Protein AF-A0A671NJT7-F1 (afdb_monomer_lite)

InterPro domains:
  IPR000152 EGF-type aspartate/asparagine hydroxylation site [PS00010] (102-113)
  IPR000742 EGF-like domain [PF00008] (91-117)
  IPR001881 EGF-like calcium-binding domain [SM00179] (91-127)

pLDDT: mean 81.31, std 13.96, range [39.56, 98.31]

Sequence (127 aa):
MISENGHLTFSASYNKDIRFTTSGTGNVKVGAEDLIQQINQIKMNKDDINTIKNSGPSPDITDQLNQLNTRVTTLETKVQTTEQTVQRKTCSSNPCQNAGTCLNLLDTFHCLCPDNWQVKIIQLFGE

Structure (mmCIF, N/CA/C/O backbone):
data_AF-A0A671NJT7-F1
#
_entry.id   AF-A0A671NJT7-F1
#
loop_
_atom_site.group_PDB
_atom_site.id
_atom_site.type_symbol
_atom_site.label_atom_id
_atom_site.label_alt_id
_atom_site.label_comp_id
_atom_site.label_asym_id
_atom_site.label_entity_id
_atom_site.label_seq_id
_atom_site.pdbx_PDB_ins_code
_atom_site.Cartn_x
_atom_site.Cartn_y
_atom_site.Cartn_z
_atom_site.occupancy
_atom_site.B_iso_or_equiv
_atom_site.auth_seq_id
_atom_site.auth_comp_id
_atom_site.auth_asym_id
_atom_site.auth_atom_id
_atom_site.pdbx_PDB_model_num
ATOM 1 N N . MET A 1 1 ? -36.629 7.409 45.233 1.00 79.19 1 MET A N 1
ATOM 2 C CA . MET A 1 1 ? -37.186 6.590 44.139 1.00 79.19 1 MET A CA 1
ATOM 3 C C . MET A 1 1 ? -38.559 7.140 43.830 1.00 79.19 1 MET A C 1
ATOM 5 O O . MET A 1 1 ? -39.344 7.284 44.759 1.00 79.19 1 MET A O 1
ATOM 9 N N . ILE A 1 2 ? -38.810 7.510 42.581 1.00 90.44 2 ILE A N 1
ATOM 10 C CA . ILE A 1 2 ? -40.095 8.054 42.129 1.00 90.44 2 ILE A CA 1
ATOM 11 C C . ILE A 1 2 ? -40.640 7.081 41.085 1.00 90.44 2 ILE A C 1
ATOM 13 O O . ILE A 1 2 ? -39.877 6.637 40.228 1.00 90.44 2 ILE A O 1
ATOM 17 N N . SER A 1 3 ? -41.918 6.714 41.187 1.00 93.38 3 SER A N 1
ATOM 18 C CA . SER A 1 3 ? -42.604 5.927 40.161 1.00 93.38 3 SER A CA 1
ATOM 19 C C . SER A 1 3 ? -43.655 6.798 39.493 1.00 93.38 3 SER A C 1
ATOM 21 O O . SER A 1 3 ? -44.583 7.255 40.155 1.00 93.38 3 SER A O 1
ATOM 23 N N . GLU A 1 4 ? -43.485 7.051 38.201 1.00 95.56 4 GLU A N 1
ATOM 24 C CA . GLU A 1 4 ? -44.372 7.907 37.415 1.00 95.56 4 GLU A CA 1
ATOM 25 C C . GLU A 1 4 ? -44.510 7.318 36.008 1.00 95.56 4 GLU A C 1
ATOM 27 O O . GLU A 1 4 ? -43.512 6.964 35.381 1.00 95.56 4 GLU A O 1
ATOM 32 N N . ASN A 1 5 ? -45.748 7.151 35.527 1.00 92.69 5 ASN A N 1
ATOM 33 C CA . ASN A 1 5 ? -46.064 6.587 34.203 1.00 92.69 5 ASN A CA 1
ATOM 34 C C . ASN A 1 5 ? -45.372 5.242 33.891 1.00 92.69 5 ASN A C 1
ATOM 36 O O . ASN A 1 5 ? -45.000 4.971 32.752 1.00 92.69 5 ASN A O 1
ATOM 40 N N . GLY A 1 6 ? -45.171 4.394 34.906 1.00 87.75 6 GLY A N 1
ATOM 41 C CA . GLY A 1 6 ? -44.499 3.098 34.753 1.00 87.75 6 GLY A CA 1
ATOM 42 C C . GLY A 1 6 ? -42.968 3.168 34.677 1.00 87.75 6 GLY A C 1
ATOM 43 O O . GLY A 1 6 ? -42.323 2.125 34.600 1.00 87.75 6 GLY A O 1
ATOM 44 N N . HIS A 1 7 ? -42.368 4.359 34.750 1.00 87.38 7 HIS A N 1
ATOM 45 C CA . HIS A 1 7 ? -40.928 4.522 34.928 1.00 87.38 7 HIS A CA 1
ATOM 46 C C . HIS A 1 7 ? -40.560 4.528 36.417 1.00 87.38 7 HIS A C 1
ATOM 48 O O . HIS A 1 7 ? -41.341 4.971 37.263 1.00 87.38 7 HIS A O 1
ATOM 54 N N . LEU A 1 8 ? -39.362 4.036 36.738 1.00 91.62 8 LEU A N 1
ATOM 55 C CA . LEU A 1 8 ? -38.812 4.020 38.089 1.00 91.62 8 LEU A CA 1
ATOM 56 C C . LEU A 1 8 ? -37.513 4.833 38.112 1.00 91.62 8 LEU A C 1
ATOM 58 O O . LEU A 1 8 ? -36.482 4.382 37.616 1.00 91.62 8 LEU A O 1
ATOM 62 N N . THR A 1 9 ? -37.559 6.023 38.705 1.00 91.81 9 THR A N 1
ATOM 63 C CA . THR A 1 9 ? -36.422 6.951 38.743 1.00 91.81 9 THR A CA 1
ATOM 64 C C . THR A 1 9 ? -35.699 6.871 40.082 1.00 91.81 9 THR A C 1
ATOM 66 O O . THR A 1 9 ? -36.298 7.073 41.147 1.00 91.81 9 THR A O 1
ATOM 69 N N . PHE A 1 10 ? -34.384 6.654 40.043 1.00 93.06 10 PHE A N 1
ATOM 70 C CA . 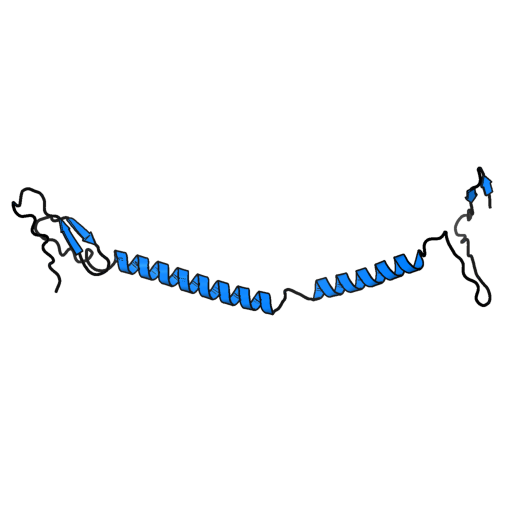PHE A 1 10 ? -33.502 6.793 41.200 1.00 93.06 10 PHE A CA 1
ATOM 71 C C . PHE A 1 10 ? -32.705 8.093 41.070 1.00 93.06 10 PHE A C 1
ATOM 73 O O . PHE A 1 10 ? -31.838 8.211 40.212 1.00 93.06 10 PHE A O 1
ATOM 80 N N . SER A 1 11 ? -33.004 9.071 41.920 1.00 92.19 11 SER A N 1
ATOM 81 C CA . SER A 1 11 ? -32.270 10.332 42.008 1.00 92.19 11 SER A CA 1
ATOM 82 C C . SER A 1 11 ? -31.389 10.343 43.254 1.00 92.19 11 SER A C 1
ATOM 84 O O . SER A 1 11 ? -31.843 10.016 44.354 1.00 92.19 11 SER A O 1
ATOM 86 N N . ALA A 1 12 ? -30.122 10.708 43.073 1.00 92.31 12 ALA A N 1
ATOM 87 C CA . ALA A 1 12 ? -29.207 10.996 44.166 1.00 92.31 12 ALA A CA 1
ATOM 88 C C . ALA A 1 12 ? -29.153 12.511 44.396 1.00 92.31 12 ALA A C 1
ATOM 90 O O . ALA A 1 12 ? -29.214 13.292 43.447 1.00 92.31 12 ALA A O 1
ATOM 91 N N . SER A 1 13 ? -29.040 12.933 45.654 1.00 92.56 13 SER A N 1
ATOM 92 C CA . SER A 1 13 ? -28.777 14.335 45.994 1.00 92.56 13 SER A CA 1
ATOM 93 C C . SER A 1 13 ? -27.336 14.732 45.638 1.00 92.56 13 SER A C 1
ATOM 95 O O . SER A 1 13 ? -26.520 13.892 45.259 1.00 92.56 13 SER A O 1
ATOM 97 N N . TYR A 1 14 ? -26.996 16.013 45.800 1.00 93.81 14 TYR A N 1
ATOM 98 C CA . TYR A 1 14 ? -25.649 16.528 45.536 1.00 93.81 14 TYR A CA 1
ATOM 99 C C . TYR A 1 14 ? -24.547 15.699 46.228 1.00 93.81 14 TYR A C 1
ATOM 101 O O . TYR A 1 14 ? -24.623 15.442 47.433 1.00 93.81 14 TYR A O 1
ATOM 109 N N . ASN A 1 15 ? -23.526 15.297 45.460 1.00 91.56 15 ASN A N 1
ATOM 110 C CA . ASN A 1 15 ? -22.395 14.464 45.894 1.00 91.56 15 ASN A CA 1
ATOM 111 C C . ASN A 1 15 ? -22.787 13.126 46.553 1.00 91.56 15 ASN A C 1
ATOM 113 O O . ASN A 1 15 ? -22.131 12.681 47.500 1.00 91.56 15 ASN A O 1
ATOM 117 N N . LYS A 1 16 ? -23.870 12.487 46.100 1.00 95.75 16 LYS A N 1
ATOM 118 C CA . LYS A 1 16 ? -24.264 11.142 46.537 1.00 95.75 16 LYS A CA 1
ATOM 119 C C . LYS A 1 16 ? -24.305 10.182 45.353 1.00 95.75 16 LYS A C 1
ATOM 121 O O . LYS A 1 16 ? -24.706 10.567 44.261 1.00 95.75 16 LYS A O 1
ATOM 126 N N . ASP A 1 17 ? -23.955 8.925 45.613 1.00 91.81 17 ASP A N 1
ATOM 127 C CA . ASP A 1 17 ? -24.030 7.834 44.642 1.00 91.81 17 ASP A CA 1
ATOM 128 C C . ASP A 1 17 ? -25.212 6.911 44.947 1.00 91.81 17 ASP A C 1
ATOM 130 O O . ASP A 1 17 ? -25.534 6.647 46.108 1.00 91.81 17 ASP A O 1
ATOM 134 N N . ILE A 1 18 ? -25.816 6.355 43.898 1.00 92.56 18 ILE A N 1
ATOM 135 C CA . ILE A 1 18 ? -26.714 5.202 44.006 1.00 92.56 18 ILE A CA 1
ATOM 136 C C . ILE A 1 18 ? -25.898 3.969 43.637 1.00 92.56 18 ILE A C 1
ATOM 138 O O . ILE A 1 18 ? -25.465 3.820 42.496 1.00 92.56 18 ILE A O 1
ATOM 142 N N . ARG A 1 19 ? -25.666 3.085 44.608 1.00 88.81 19 ARG A N 1
ATOM 143 C CA . ARG A 1 19 ? -24.837 1.891 44.429 1.00 88.81 19 ARG A CA 1
ATOM 144 C C . ARG A 1 19 ? -25.683 0.637 44.590 1.00 88.81 19 ARG A C 1
ATOM 146 O O . ARG A 1 19 ? -26.267 0.418 45.645 1.00 88.81 19 ARG A O 1
ATOM 153 N N . PHE A 1 20 ? -25.701 -0.197 43.558 1.00 88.19 20 PHE A N 1
ATOM 154 C CA . PHE A 1 20 ? -26.293 -1.530 43.615 1.00 88.19 20 PHE A CA 1
ATOM 155 C C . PHE A 1 20 ? -25.179 -2.542 43.879 1.00 88.19 20 PHE A C 1
ATOM 157 O O . PHE A 1 20 ? -24.225 -2.634 43.107 1.00 88.19 20 PHE A O 1
ATOM 164 N N . THR A 1 21 ? -25.273 -3.275 44.984 1.00 86.12 21 THR A N 1
ATOM 165 C CA . THR A 1 21 ? -24.331 -4.338 45.347 1.00 86.12 21 THR A CA 1
ATOM 166 C C . THR A 1 21 ? -25.075 -5.661 45.462 1.00 86.12 21 THR A C 1
ATOM 168 O O . THR A 1 21 ? -26.220 -5.708 45.909 1.00 86.12 21 THR A O 1
ATOM 171 N N . THR A 1 22 ? -24.428 -6.744 45.047 1.00 84.44 22 THR A N 1
ATOM 172 C CA . THR A 1 22 ? -24.945 -8.109 45.176 1.00 84.44 22 THR A CA 1
ATOM 173 C C . THR A 1 22 ? -24.138 -8.867 46.226 1.00 84.44 22 THR A C 1
ATOM 175 O O . THR A 1 22 ? -22.990 -8.523 46.511 1.00 84.44 22 THR A O 1
ATOM 178 N N . SER A 1 23 ? -24.742 -9.886 46.836 1.00 89.25 23 SER A N 1
ATOM 179 C CA . SER A 1 23 ? -24.064 -10.823 47.736 1.00 89.25 23 SER A CA 1
ATOM 180 C C . SER A 1 23 ? -23.987 -12.215 47.096 1.00 89.25 23 SER A C 1
ATOM 182 O O . SER A 1 23 ? -24.838 -12.589 46.284 1.00 89.25 23 SER A O 1
ATOM 184 N N . GLY A 1 24 ? -22.947 -12.985 47.436 1.00 88.06 24 GLY A N 1
ATOM 185 C CA . GLY A 1 24 ? -22.737 -14.330 46.888 1.00 88.06 24 GLY A CA 1
ATOM 186 C C . GLY A 1 24 ? -22.497 -14.324 45.373 1.00 88.06 24 GLY A C 1
ATOM 187 O O . GLY A 1 24 ? -21.567 -13.680 44.900 1.00 88.06 24 GLY A O 1
ATOM 188 N N . THR A 1 25 ? -23.329 -15.051 44.620 1.00 85.38 25 THR A N 1
ATOM 189 C CA . THR A 1 25 ? -23.257 -15.203 43.150 1.00 85.38 25 THR A CA 1
ATOM 190 C C . THR A 1 25 ? -24.235 -14.299 42.381 1.00 85.38 25 THR A C 1
ATOM 192 O O . THR A 1 25 ? -24.467 -14.504 41.188 1.00 85.38 25 THR A O 1
ATOM 195 N N . GLY A 1 26 ? -24.855 -13.318 43.046 1.00 81.44 26 GLY A N 1
ATOM 196 C CA . GLY A 1 26 ? -25.845 -12.435 42.423 1.00 81.44 26 GLY A CA 1
ATOM 197 C C . GLY A 1 26 ? -25.245 -11.462 41.399 1.00 81.44 26 GLY A C 1
ATOM 198 O O . GLY A 1 26 ? -24.139 -10.962 41.589 1.00 81.44 26 GLY A O 1
ATOM 199 N N . ASN A 1 27 ? -26.015 -11.125 40.356 1.00 75.62 27 ASN A N 1
ATOM 200 C CA . ASN A 1 27 ? -25.631 -10.182 39.295 1.00 75.62 27 ASN A CA 1
ATOM 201 C C . ASN A 1 27 ? -26.697 -9.087 39.110 1.00 75.62 27 ASN A C 1
ATOM 203 O O . ASN A 1 27 ? -27.892 -9.382 39.147 1.00 75.62 27 ASN A O 1
ATOM 207 N N . VAL A 1 28 ? -26.277 -7.841 38.859 1.00 76.94 28 VAL A N 1
ATOM 208 C CA . VAL A 1 28 ? -27.168 -6.734 38.456 1.00 76.94 28 VAL A CA 1
ATOM 209 C C . VAL A 1 28 ? -27.243 -6.710 36.930 1.00 76.94 28 VAL A C 1
ATOM 211 O O . VAL A 1 28 ? -26.223 -6.537 36.271 1.00 76.94 28 VAL A O 1
ATOM 214 N N . LYS A 1 29 ? -28.439 -6.898 36.366 1.00 74.50 29 LYS A N 1
ATOM 215 C CA . LYS A 1 29 ? -28.682 -6.872 34.915 1.00 74.50 29 LYS A CA 1
ATOM 216 C C . LYS A 1 29 ? -29.458 -5.611 34.546 1.00 74.50 29 LYS A C 1
ATOM 218 O O . LYS A 1 29 ? -30.429 -5.278 35.221 1.00 74.50 29 LYS A O 1
ATOM 223 N N . VAL A 1 30 ? -29.046 -4.929 33.482 1.00 75.62 30 VAL A N 1
ATOM 224 C CA . VAL A 1 30 ? -29.746 -3.759 32.937 1.00 75.62 30 VAL A CA 1
ATOM 225 C C . VAL A 1 30 ? -30.310 -4.154 31.577 1.00 75.62 30 VAL A C 1
ATOM 227 O O . VAL A 1 30 ? -29.558 -4.318 30.627 1.00 75.62 30 VAL A O 1
ATOM 230 N N . GLY A 1 31 ? -31.630 -4.337 31.493 1.00 69.38 31 GLY A N 1
ATOM 231 C CA . GLY A 1 31 ? -32.290 -4.800 30.269 1.00 69.38 31 GLY A CA 1
ATOM 232 C C . GLY A 1 31 ? -31.999 -6.267 29.920 1.00 69.38 31 GLY A C 1
ATOM 233 O O . GLY A 1 31 ? -31.601 -7.061 30.774 1.00 69.38 31 GLY A O 1
ATOM 234 N N . ALA A 1 32 ? -32.257 -6.626 28.659 1.00 67.62 32 ALA A N 1
ATOM 235 C CA . ALA A 1 32 ? -31.988 -7.953 28.093 1.00 67.62 32 ALA A CA 1
ATOM 236 C C . ALA A 1 32 ? -30.715 -7.992 27.225 1.00 67.62 32 ALA A C 1
ATOM 238 O O . ALA A 1 32 ? -30.256 -9.076 26.873 1.00 67.62 32 ALA A O 1
ATOM 239 N N . GLU A 1 33 ? -30.149 -6.828 26.892 1.00 65.06 33 GLU A N 1
ATOM 240 C CA . GLU A 1 33 ? -28.867 -6.712 26.200 1.00 65.06 33 GLU A CA 1
ATOM 241 C C . GLU A 1 33 ? -27.719 -6.739 27.205 1.00 65.06 33 GLU A C 1
ATOM 243 O O . GLU A 1 33 ? -27.720 -6.035 28.217 1.00 65.06 33 GLU A O 1
ATOM 248 N N . ASP A 1 34 ? -26.714 -7.556 26.913 1.00 70.69 34 ASP A N 1
ATOM 249 C CA . ASP A 1 34 ? -25.517 -7.648 27.729 1.00 70.69 34 ASP A CA 1
ATOM 250 C C . ASP A 1 34 ? -24.583 -6.466 27.415 1.00 70.69 34 ASP A C 1
ATOM 252 O O . ASP A 1 34 ? -23.664 -6.548 26.599 1.00 70.69 34 ASP A O 1
ATOM 256 N N . LEU A 1 35 ? -24.830 -5.321 28.056 1.00 76.06 35 LEU A N 1
ATOM 257 C CA . LEU A 1 35 ? -23.974 -4.133 27.944 1.00 76.06 35 LEU A CA 1
ATOM 258 C C . LEU A 1 35 ? -22.505 -4.440 28.302 1.00 76.06 35 LEU A C 1
ATOM 260 O O . LEU A 1 35 ? -21.598 -3.775 27.803 1.00 76.06 35 LEU A O 1
ATOM 264 N N . ILE A 1 36 ? -22.246 -5.470 29.118 1.00 76.19 36 ILE A N 1
ATOM 265 C CA . ILE A 1 36 ? -20.887 -5.929 29.437 1.00 76.19 36 ILE A CA 1
ATOM 266 C C . ILE A 1 36 ? -20.256 -6.574 28.199 1.00 76.19 36 ILE A C 1
ATOM 268 O O . ILE A 1 36 ? -19.093 -6.305 27.896 1.00 76.19 36 ILE A O 1
ATOM 272 N N . GLN A 1 37 ? -21.019 -7.357 27.436 1.00 80.88 37 GLN A N 1
ATOM 273 C CA . GLN A 1 37 ? -20.572 -7.915 26.159 1.00 80.88 37 GLN A CA 1
ATOM 274 C C . GLN A 1 37 ? -20.216 -6.810 25.155 1.00 80.88 37 GLN A C 1
ATOM 276 O O . GLN A 1 37 ? -19.171 -6.888 24.509 1.00 80.88 37 GLN A O 1
ATOM 281 N N . GLN A 1 38 ? -21.022 -5.748 25.065 1.00 83.56 38 GLN A N 1
ATOM 282 C CA . GLN A 1 38 ? -20.717 -4.607 24.196 1.00 83.56 38 GLN A CA 1
ATOM 283 C C . GLN A 1 38 ? -19.457 -3.853 24.643 1.00 83.56 38 GLN A C 1
ATOM 285 O O . GLN A 1 38 ? -18.607 -3.540 23.812 1.00 83.56 38 GLN A O 1
ATOM 290 N N . ILE A 1 39 ? -19.278 -3.611 25.945 1.00 87.75 39 ILE A N 1
ATOM 291 C CA . ILE A 1 39 ? -18.065 -2.973 26.488 1.00 87.75 39 ILE A CA 1
ATOM 292 C C . ILE A 1 39 ? -16.821 -3.832 26.219 1.00 87.75 39 ILE A C 1
ATOM 294 O O . ILE A 1 39 ? -15.775 -3.304 25.834 1.00 87.75 39 ILE A O 1
ATOM 298 N N . ASN A 1 40 ? -16.932 -5.153 26.369 1.00 87.12 40 ASN A N 1
ATOM 299 C CA . ASN A 1 40 ? -15.853 -6.083 26.047 1.00 87.12 40 ASN A CA 1
ATOM 300 C C . ASN A 1 40 ? -15.516 -6.054 24.552 1.00 87.12 40 ASN A C 1
ATOM 302 O O . ASN A 1 40 ? -14.340 -6.013 24.197 1.00 87.12 40 ASN A O 1
ATOM 306 N N . GLN A 1 41 ? -16.525 -5.993 23.680 1.00 92.38 41 GLN A N 1
ATOM 307 C CA . GLN A 1 41 ? -16.314 -5.846 22.242 1.00 92.38 41 GLN A CA 1
ATOM 308 C C . GLN A 1 41 ? -15.628 -4.521 21.900 1.00 92.38 41 GLN A C 1
ATOM 310 O O . GLN A 1 41 ? -14.690 -4.503 21.111 1.00 92.38 41 GLN A O 1
ATOM 315 N N . ILE A 1 42 ? -16.034 -3.415 22.530 1.00 95.19 42 ILE A N 1
ATOM 316 C CA . ILE A 1 42 ? -15.391 -2.105 22.352 1.00 95.19 42 ILE A CA 1
ATOM 317 C C . ILE A 1 42 ? -13.921 -2.162 22.784 1.00 95.19 42 ILE A C 1
ATOM 319 O O . ILE A 1 42 ? -13.063 -1.572 22.127 1.00 95.19 42 ILE A O 1
ATOM 323 N N . LYS A 1 43 ? -13.613 -2.888 23.864 1.00 96.25 43 LYS A N 1
ATOM 324 C CA . LYS A 1 43 ? -12.238 -3.080 24.331 1.00 96.25 43 LYS A CA 1
ATOM 325 C C . LYS A 1 43 ? -11.401 -3.870 23.321 1.00 96.25 43 LYS A C 1
ATOM 327 O O . LYS A 1 43 ? -10.320 -3.411 22.977 1.00 96.25 43 LYS A O 1
ATOM 332 N N . MET A 1 44 ? -11.927 -4.980 22.799 1.00 95.00 44 MET A N 1
ATOM 333 C CA . MET A 1 44 ? -11.250 -5.766 21.757 1.00 95.00 44 MET A CA 1
ATOM 334 C C . MET A 1 44 ? -11.023 -4.935 20.492 1.00 95.00 44 MET A C 1
ATOM 336 O O . MET A 1 44 ? -9.896 -4.822 20.025 1.00 95.00 44 MET A O 1
ATOM 340 N N . ASN A 1 45 ? -12.055 -4.233 20.019 1.00 95.94 45 ASN A N 1
ATOM 341 C CA . ASN A 1 45 ? -11.943 -3.365 18.849 1.00 95.94 45 ASN A CA 1
ATOM 342 C C . ASN A 1 45 ? -10.888 -2.264 19.051 1.00 95.94 45 ASN A C 1
ATOM 344 O O . ASN A 1 45 ? -10.183 -1.900 18.113 1.00 95.94 45 ASN A O 1
ATOM 348 N N . LYS A 1 46 ? -10.760 -1.715 20.267 1.00 96.88 46 LYS A N 1
ATOM 349 C CA . LYS A 1 46 ? -9.725 -0.725 20.592 1.00 96.88 46 LYS A CA 1
ATOM 350 C C . LYS A 1 46 ? -8.317 -1.314 20.468 1.00 96.88 46 LYS A C 1
ATOM 352 O O . LYS A 1 46 ? -7.430 -0.632 19.953 1.00 96.88 46 LYS A O 1
ATOM 357 N N . ASP A 1 47 ? -8.114 -2.546 20.919 1.00 96.38 47 ASP A N 1
ATOM 358 C CA . ASP A 1 47 ? -6.825 -3.237 20.838 1.00 96.38 47 ASP A CA 1
ATOM 359 C C . ASP A 1 47 ? -6.481 -3.619 19.386 1.00 96.38 47 ASP A C 1
ATOM 361 O O . ASP A 1 47 ? -5.346 -3.411 18.941 1.00 96.38 47 ASP A O 1
ATOM 365 N N . ASP A 1 48 ? -7.475 -4.048 18.606 1.00 95.94 48 ASP A N 1
ATOM 366 C CA . ASP A 1 48 ? -7.331 -4.308 17.170 1.00 95.94 48 ASP A CA 1
ATOM 367 C C . ASP A 1 48 ? -6.945 -3.034 16.404 1.00 95.94 48 ASP A C 1
ATOM 369 O O . ASP A 1 48 ? -5.996 -3.040 15.619 1.00 95.94 48 ASP A O 1
ATOM 373 N N . ILE A 1 49 ? -7.611 -1.904 16.680 1.00 95.56 49 ILE A N 1
ATOM 374 C CA . ILE A 1 49 ? -7.284 -0.600 16.075 1.00 95.56 49 ILE A CA 1
ATOM 375 C C . ILE A 1 49 ? -5.839 -0.198 16.387 1.00 95.56 49 ILE A C 1
ATOM 377 O O . ILE A 1 49 ? -5.122 0.273 15.499 1.00 95.56 49 ILE A O 1
ATOM 381 N N . ASN A 1 50 ? -5.392 -0.386 17.632 1.00 94.50 50 ASN A N 1
ATOM 382 C CA . ASN A 1 50 ? -4.012 -0.092 18.017 1.00 94.50 50 ASN A CA 1
ATOM 383 C C . ASN A 1 50 ? -3.022 -0.967 17.242 1.00 94.50 50 ASN A C 1
ATOM 385 O O . ASN A 1 50 ? -1.999 -0.473 16.769 1.00 94.50 50 ASN A O 1
ATOM 389 N N . THR A 1 51 ? -3.342 -2.249 17.076 1.00 91.31 51 THR A N 1
ATOM 390 C CA . THR A 1 51 ? -2.511 -3.200 16.334 1.00 91.31 51 THR A CA 1
ATOM 391 C C . THR A 1 51 ? -2.410 -2.800 14.865 1.00 91.31 51 THR A C 1
ATOM 393 O O . THR A 1 51 ? -1.303 -2.649 14.350 1.00 91.31 51 THR A O 1
ATOM 396 N N . ILE A 1 52 ? -3.538 -2.512 14.212 1.00 89.69 52 ILE A N 1
ATOM 397 C CA . ILE A 1 52 ? -3.587 -2.074 12.808 1.00 89.69 52 ILE A CA 1
ATOM 398 C C . ILE A 1 52 ? -2.762 -0.799 12.605 1.00 89.69 52 ILE A C 1
ATOM 400 O O . ILE A 1 52 ? -1.960 -0.718 11.677 1.00 89.69 52 ILE A O 1
ATOM 404 N N . LYS A 1 53 ? -2.888 0.180 13.508 1.00 90.06 53 LYS A N 1
ATOM 405 C CA . LYS A 1 53 ? -2.137 1.441 13.430 1.00 90.06 53 LYS A CA 1
ATOM 406 C C . LYS A 1 53 ? -0.619 1.239 13.520 1.00 90.06 53 LYS A C 1
ATOM 408 O O . LYS A 1 53 ? 0.130 1.989 12.900 1.00 90.06 53 LYS A O 1
ATOM 413 N N . ASN A 1 54 ? -0.180 0.230 14.268 1.00 87.06 54 ASN A N 1
ATOM 414 C CA . ASN A 1 54 ? 1.234 -0.095 14.460 1.00 87.06 54 ASN A CA 1
ATOM 415 C C . ASN A 1 54 ? 1.784 -1.083 13.422 1.00 87.06 54 ASN A C 1
ATOM 417 O O . ASN A 1 54 ? 2.996 -1.257 13.345 1.00 87.06 54 ASN A O 1
ATOM 421 N N . SER A 1 55 ? 0.921 -1.721 12.625 1.00 85.12 55 SER A N 1
ATOM 422 C CA . SER A 1 55 ? 1.324 -2.762 11.669 1.00 85.12 55 SER A CA 1
ATOM 423 C C . SER A 1 55 ? 2.154 -2.219 10.500 1.00 85.12 55 SER A C 1
ATOM 425 O O . SER A 1 55 ? 2.827 -2.991 9.826 1.00 85.12 55 SER A O 1
ATOM 427 N N . GLY A 1 56 ? 2.125 -0.900 10.263 1.00 78.44 56 GLY A N 1
ATOM 428 C CA . GLY A 1 56 ? 2.755 -0.277 9.098 1.00 78.44 56 GLY A CA 1
ATOM 429 C C . GLY A 1 56 ? 2.206 -0.810 7.762 1.00 78.44 56 GLY A C 1
ATOM 430 O O . GLY A 1 56 ? 1.292 -1.638 7.735 1.00 78.44 56 GLY A O 1
ATOM 431 N N . PRO A 1 57 ? 2.722 -0.325 6.621 1.00 80.31 57 PRO A N 1
ATOM 432 C CA . PRO A 1 57 ? 2.466 -0.950 5.329 1.00 80.31 57 PRO A CA 1
ATOM 433 C C . PRO A 1 57 ? 3.024 -2.376 5.318 1.00 80.31 57 PRO A C 1
ATOM 435 O O . PRO A 1 57 ? 4.090 -2.624 5.881 1.00 80.31 57 PRO A O 1
ATOM 438 N N . SER A 1 58 ? 2.342 -3.301 4.634 1.00 81.25 58 SER A N 1
ATOM 439 C CA . SER A 1 58 ? 2.884 -4.647 4.422 1.00 81.25 58 SER A CA 1
ATOM 440 C C . SER A 1 58 ? 4.282 -4.541 3.787 1.00 81.25 58 SER A C 1
ATOM 442 O O . SER A 1 58 ? 4.420 -3.867 2.755 1.00 81.25 58 SER A O 1
ATOM 444 N N . PRO A 1 59 ? 5.317 -5.175 4.369 1.00 80.31 59 PRO A N 1
ATOM 445 C CA . PRO A 1 59 ? 6.672 -5.118 3.826 1.00 80.31 59 PRO A CA 1
ATOM 446 C C . PRO A 1 59 ? 6.731 -5.660 2.390 1.00 80.31 59 PRO A C 1
ATOM 448 O O . PRO A 1 59 ? 7.409 -5.077 1.551 1.00 80.31 59 PRO A O 1
ATOM 451 N N . ASP A 1 60 ? 5.916 -6.670 2.068 1.00 86.81 60 ASP A N 1
ATOM 452 C CA . ASP A 1 60 ? 5.810 -7.243 0.718 1.00 86.81 60 ASP A CA 1
ATOM 453 C C . ASP A 1 60 ? 5.323 -6.220 -0.325 1.00 86.81 60 ASP A C 1
ATOM 455 O O . ASP A 1 60 ? 5.912 -6.070 -1.394 1.00 86.81 60 ASP A O 1
ATOM 459 N N . ILE A 1 61 ? 4.294 -5.435 0.015 1.00 89.88 61 ILE A N 1
ATOM 460 C CA . ILE A 1 61 ? 3.757 -4.397 -0.881 1.00 89.88 61 ILE A CA 1
ATOM 461 C C . ILE A 1 61 ? 4.789 -3.280 -1.083 1.00 89.88 61 ILE A C 1
ATOM 463 O O . ILE A 1 61 ? 4.920 -2.735 -2.179 1.00 89.88 61 ILE A O 1
ATOM 467 N N . THR A 1 62 ? 5.538 -2.945 -0.031 1.00 90.19 62 THR A N 1
ATOM 468 C CA . THR A 1 62 ? 6.584 -1.916 -0.092 1.00 90.19 62 THR A CA 1
ATOM 469 C C . THR A 1 62 ? 7.710 -2.334 -1.039 1.00 90.19 62 THR A C 1
ATOM 471 O O . THR A 1 62 ? 8.125 -1.546 -1.891 1.00 90.19 62 THR A O 1
ATOM 474 N N . ASP A 1 63 ? 8.155 -3.587 -0.954 1.00 92.88 63 ASP A N 1
ATOM 475 C CA . ASP A 1 63 ? 9.194 -4.123 -1.834 1.00 92.88 63 ASP A CA 1
ATOM 476 C C . ASP A 1 63 ? 8.725 -4.206 -3.289 1.00 92.88 63 ASP A C 1
ATOM 478 O O . ASP A 1 63 ? 9.450 -3.793 -4.200 1.00 92.88 63 ASP A O 1
ATOM 482 N N . GLN A 1 64 ? 7.484 -4.646 -3.520 1.00 96.44 64 GLN A N 1
ATOM 483 C CA . GLN A 1 64 ? 6.876 -4.649 -4.853 1.00 96.44 64 GLN A CA 1
ATOM 484 C C . GLN A 1 64 ? 6.818 -3.242 -5.457 1.00 96.44 64 GLN A C 1
ATOM 486 O O . GLN A 1 64 ? 7.144 -3.059 -6.633 1.00 96.44 64 GLN A O 1
ATOM 491 N N . LEU A 1 65 ? 6.453 -2.235 -4.661 1.00 95.88 65 LEU A N 1
ATOM 492 C CA . LEU A 1 65 ? 6.396 -0.848 -5.113 1.00 95.88 65 LEU A CA 1
ATOM 493 C C . LEU A 1 65 ? 7.789 -0.316 -5.476 1.00 95.88 65 LEU A C 1
ATOM 495 O O . LEU A 1 65 ? 7.964 0.297 -6.529 1.00 95.88 65 LEU A O 1
ATOM 499 N N . ASN A 1 66 ? 8.801 -0.603 -4.657 1.00 94.56 66 ASN A N 1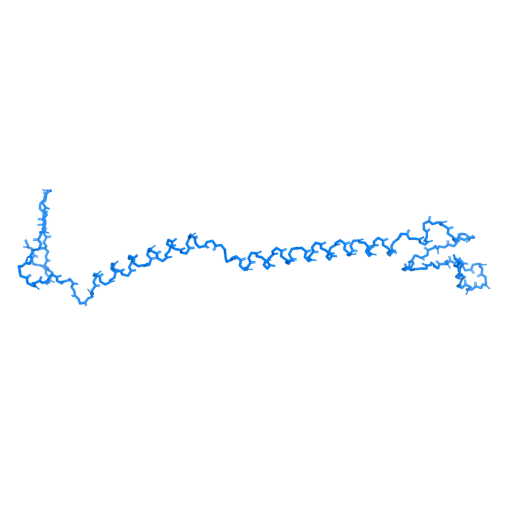
ATOM 500 C CA . ASN A 1 66 ? 10.187 -0.217 -4.931 1.00 94.56 66 ASN A CA 1
ATOM 501 C C . ASN A 1 66 ? 10.735 -0.895 -6.196 1.00 94.56 66 ASN A C 1
ATOM 503 O O . ASN A 1 66 ? 11.417 -0.263 -7.013 1.00 94.56 66 ASN A O 1
ATOM 507 N N . GLN A 1 67 ? 10.397 -2.169 -6.402 1.00 97.50 67 GLN A N 1
ATOM 508 C CA . GLN A 1 67 ? 10.762 -2.898 -7.611 1.00 97.50 67 GLN A CA 1
ATOM 509 C C . GLN A 1 67 ? 10.082 -2.301 -8.848 1.00 97.50 67 GLN A C 1
ATOM 511 O O . GLN A 1 67 ? 10.723 -2.144 -9.893 1.00 97.50 67 GLN A O 1
ATOM 516 N N . LEU A 1 68 ? 8.800 -1.944 -8.738 1.00 97.75 68 LEU A N 1
ATOM 517 C CA . LEU A 1 68 ? 8.053 -1.323 -9.825 1.00 97.75 68 LEU A CA 1
ATOM 518 C C . LEU A 1 68 ? 8.627 0.052 -10.182 1.00 97.75 68 LEU A C 1
ATOM 520 O O . LEU A 1 68 ? 8.885 0.299 -11.358 1.00 97.75 68 LEU A O 1
ATOM 524 N N . ASN A 1 69 ? 8.923 0.892 -9.189 1.00 97.31 69 ASN A N 1
ATOM 525 C CA . ASN A 1 69 ? 9.561 2.196 -9.393 1.00 97.31 69 ASN A CA 1
ATOM 526 C C . ASN A 1 69 ? 10.889 2.052 -10.146 1.00 97.31 69 ASN A C 1
ATOM 528 O O . ASN A 1 69 ? 11.113 2.719 -11.152 1.00 97.31 69 ASN A O 1
ATOM 532 N N . THR A 1 70 ? 11.729 1.102 -9.728 1.00 97.81 70 THR A N 1
ATOM 533 C CA . THR A 1 70 ? 13.012 0.823 -10.391 1.00 97.81 70 THR A CA 1
ATOM 534 C C . THR A 1 70 ? 12.824 0.426 -11.859 1.00 97.81 70 THR A C 1
ATOM 536 O O . THR A 1 70 ? 13.564 0.873 -12.742 1.00 97.81 70 THR A O 1
ATOM 539 N N . ARG A 1 71 ? 11.815 -0.407 -12.150 1.00 98.19 71 ARG A N 1
ATOM 540 C CA . ARG A 1 71 ? 11.476 -0.814 -13.521 1.00 98.19 71 ARG A CA 1
ATOM 541 C C . ARG A 1 71 ? 10.997 0.364 -14.361 1.00 98.19 71 ARG A C 1
ATOM 543 O O . ARG A 1 71 ? 11.442 0.485 -15.498 1.00 98.19 71 ARG A O 1
ATOM 550 N N . VAL A 1 72 ? 10.144 1.224 -13.811 1.00 98.31 72 VAL A N 1
ATOM 551 C CA . VAL A 1 72 ? 9.655 2.429 -14.495 1.00 98.31 72 VAL A CA 1
ATOM 552 C C . VAL A 1 72 ? 10.819 3.357 -14.827 1.00 98.31 72 VAL A C 1
ATOM 554 O O . VAL A 1 72 ? 11.011 3.659 -15.998 1.00 98.31 72 VAL A O 1
ATOM 557 N N . THR A 1 73 ? 11.686 3.682 -13.866 1.00 97.69 73 THR A N 1
ATOM 558 C CA . THR A 1 73 ? 12.871 4.522 -14.120 1.00 97.69 73 THR A CA 1
ATOM 559 C C . THR A 1 73 ? 13.806 3.911 -15.171 1.00 97.69 73 THR A C 1
ATOM 561 O O . THR A 1 73 ? 14.370 4.605 -16.020 1.00 97.69 73 THR A O 1
ATOM 564 N N . THR A 1 74 ? 13.952 2.583 -15.174 1.00 97.94 74 THR A N 1
ATOM 565 C CA . THR A 1 74 ? 14.737 1.881 -16.203 1.00 97.94 74 THR A CA 1
ATOM 566 C C . THR A 1 74 ? 14.091 1.994 -17.587 1.00 97.94 74 THR A C 1
ATOM 568 O O . THR A 1 74 ? 14.787 2.101 -18.594 1.00 97.94 74 THR A O 1
ATOM 571 N N . LEU A 1 75 ? 12.763 1.947 -17.668 1.00 97.88 75 LEU A N 1
ATOM 572 C CA . LEU A 1 75 ? 12.049 2.106 -18.932 1.00 97.88 75 LEU A CA 1
ATOM 573 C C . LEU A 1 75 ? 12.117 3.550 -19.425 1.00 97.88 75 LEU A C 1
ATOM 575 O O . LEU A 1 75 ? 12.426 3.756 -20.591 1.00 97.88 75 LEU A O 1
ATOM 579 N N . GLU A 1 76 ? 11.921 4.531 -18.550 1.00 97.00 76 GLU A N 1
ATOM 580 C CA . GLU A 1 76 ? 12.040 5.958 -18.873 1.00 97.00 76 GLU A CA 1
ATOM 581 C C . GLU A 1 76 ? 13.425 6.293 -19.436 1.00 97.00 76 GLU A C 1
ATOM 583 O O . GLU A 1 76 ? 13.543 6.920 -20.486 1.00 97.00 76 GLU A O 1
ATOM 588 N N . THR A 1 77 ? 14.491 5.802 -18.797 1.00 96.06 77 THR A N 1
ATOM 589 C CA . THR A 1 77 ? 15.866 6.011 -19.282 1.00 96.06 77 THR A CA 1
ATOM 590 C C . THR A 1 77 ? 16.121 5.331 -20.628 1.00 96.06 77 THR A C 1
ATOM 592 O O . THR A 1 77 ? 16.793 5.901 -21.493 1.00 96.06 77 THR A O 1
ATOM 595 N N . LYS A 1 78 ? 15.557 4.138 -20.850 1.00 94.81 78 LYS A N 1
ATOM 596 C CA . LYS A 1 78 ? 15.622 3.460 -22.152 1.00 94.81 78 LYS A CA 1
ATOM 597 C C . LYS A 1 78 ? 14.873 4.231 -23.229 1.00 94.81 78 LYS A C 1
ATOM 599 O O . LYS A 1 78 ? 15.446 4.437 -24.289 1.00 94.81 78 LYS A O 1
ATOM 604 N N . VAL A 1 79 ? 13.656 4.694 -22.951 1.00 95.06 79 VAL A N 1
ATOM 605 C CA . VAL A 1 79 ? 12.862 5.518 -23.875 1.00 95.06 79 VAL A CA 1
ATOM 606 C C . VAL A 1 79 ? 13.636 6.778 -24.247 1.00 95.06 79 VAL A C 1
ATOM 608 O O . VAL A 1 79 ? 13.848 7.020 -25.432 1.00 95.06 79 VAL A O 1
ATOM 611 N N . GLN A 1 80 ? 14.172 7.497 -23.259 1.00 90.06 80 GLN A N 1
ATOM 612 C CA . GLN A 1 80 ? 14.992 8.687 -23.490 1.00 90.06 80 GLN A CA 1
ATOM 613 C C . GLN A 1 80 ? 16.204 8.387 -24.386 1.00 90.06 80 GLN A C 1
ATOM 615 O O . GLN A 1 80 ? 16.539 9.157 -25.285 1.00 90.06 80 GLN A O 1
ATOM 620 N N . THR A 1 81 ? 16.869 7.251 -24.161 1.00 86.12 81 THR A N 1
ATOM 621 C CA . THR A 1 81 ? 18.013 6.822 -24.978 1.00 86.12 81 THR A CA 1
ATOM 622 C C . THR A 1 81 ? 17.577 6.479 -26.401 1.00 86.12 81 THR A C 1
ATOM 624 O O . THR A 1 81 ? 18.233 6.882 -27.359 1.00 86.12 81 THR A O 1
ATOM 627 N N . THR A 1 82 ? 16.461 5.767 -26.559 1.00 85.12 82 THR A N 1
ATOM 628 C CA . THR A 1 82 ? 15.909 5.409 -27.866 1.00 85.12 82 THR A CA 1
ATOM 629 C C . THR A 1 82 ? 15.520 6.656 -28.659 1.00 85.12 82 THR A C 1
ATOM 631 O O . THR A 1 82 ? 15.923 6.787 -29.815 1.00 85.12 82 THR A O 1
ATOM 634 N N . GLU A 1 83 ? 14.840 7.619 -28.037 1.00 83.00 83 GLU A N 1
ATOM 635 C CA . GLU A 1 83 ? 14.525 8.913 -28.653 1.00 83.00 83 GLU A CA 1
ATOM 636 C C . GLU A 1 83 ? 15.792 9.645 -29.110 1.00 83.00 83 GLU A C 1
ATOM 638 O O . GLU A 1 83 ? 15.860 10.138 -30.237 1.00 83.00 83 GLU A O 1
ATOM 643 N N . GLN A 1 84 ? 16.842 9.647 -28.285 1.00 75.12 84 GLN A N 1
ATOM 644 C CA . GLN A 1 84 ? 18.128 10.233 -28.661 1.00 75.12 84 GLN A CA 1
ATOM 645 C C . GLN A 1 84 ? 18.792 9.496 -29.831 1.00 75.12 84 GLN A C 1
ATOM 647 O O . GLN A 1 84 ? 19.373 10.146 -30.697 1.00 75.12 84 GLN A O 1
ATOM 652 N N . THR A 1 85 ? 18.706 8.166 -29.912 1.00 69.88 85 THR A N 1
ATOM 653 C CA . THR A 1 85 ? 19.273 7.415 -31.047 1.00 69.88 85 THR A CA 1
ATOM 654 C C . THR A 1 85 ? 18.533 7.672 -32.356 1.00 69.88 85 THR A C 1
ATOM 656 O O . THR A 1 85 ? 19.188 7.847 -33.379 1.00 69.88 85 THR A O 1
ATOM 659 N N . VAL A 1 86 ? 17.204 7.817 -32.317 1.00 69.50 86 VAL A N 1
ATOM 660 C CA . VAL A 1 86 ? 16.382 8.159 -33.493 1.00 69.50 86 VAL A CA 1
ATOM 661 C C . VAL A 1 86 ? 16.763 9.531 -34.063 1.00 69.50 86 VAL A C 1
ATOM 663 O O . VAL A 1 86 ? 16.621 9.762 -35.260 1.00 69.50 86 VAL A O 1
ATOM 666 N N . GLN A 1 87 ? 17.254 10.451 -33.227 1.00 60.84 87 GLN A N 1
ATOM 667 C CA . GLN A 1 87 ? 17.536 11.832 -33.627 1.00 60.84 87 GLN A CA 1
ATOM 668 C C . GLN A 1 87 ? 19.010 12.110 -33.967 1.00 60.84 87 GLN A C 1
ATOM 670 O O . GLN A 1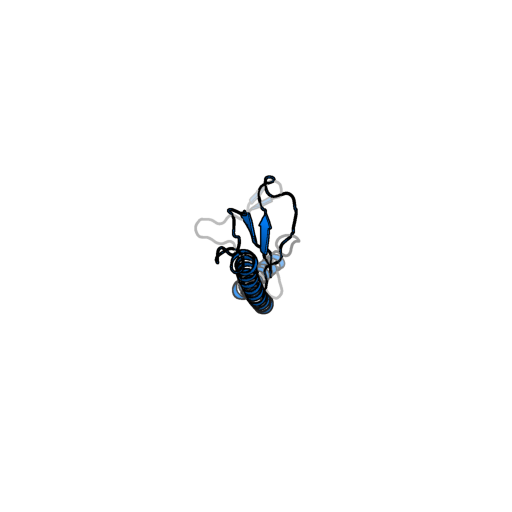 87 ? 19.291 13.093 -34.649 1.00 60.84 87 GLN A O 1
ATOM 675 N N . ARG A 1 88 ? 19.977 11.314 -33.480 1.00 60.22 88 ARG A N 1
ATOM 676 C CA . ARG A 1 88 ? 21.342 11.849 -33.295 1.00 60.22 88 ARG A CA 1
ATOM 677 C C . ARG A 1 88 ? 22.400 11.570 -34.361 1.00 60.22 88 ARG A C 1
ATOM 679 O O . ARG A 1 88 ? 23.420 12.246 -34.302 1.00 60.22 88 ARG A O 1
ATOM 686 N N . LYS A 1 89 ? 22.285 10.629 -35.297 1.00 63.03 89 LYS A N 1
ATOM 687 C CA . LYS A 1 89 ? 23.527 10.200 -35.983 1.00 63.03 89 LYS A CA 1
ATOM 688 C C . LYS A 1 89 ? 23.709 10.588 -37.435 1.00 63.03 89 LYS A C 1
ATOM 690 O O . LYS A 1 89 ? 24.856 10.806 -37.815 1.00 63.03 89 LYS A O 1
ATOM 695 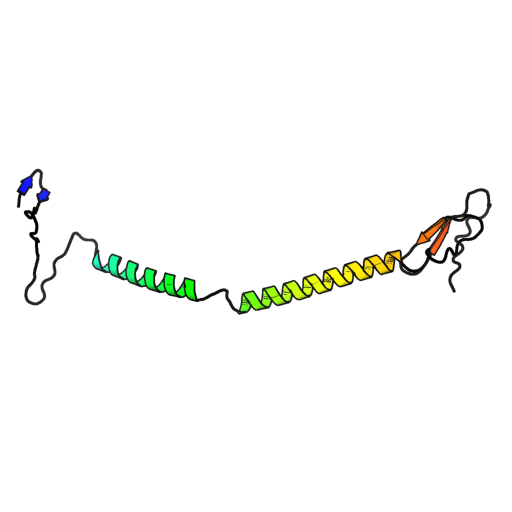N N . THR A 1 90 ? 22.655 10.749 -38.220 1.00 68.75 90 THR A N 1
ATOM 696 C CA . THR A 1 90 ? 22.868 10.627 -39.662 1.00 68.75 90 THR A CA 1
ATOM 697 C C . THR A 1 90 ? 22.765 11.948 -40.417 1.00 68.75 90 THR A C 1
ATOM 699 O O . THR A 1 90 ? 23.603 12.225 -41.265 1.00 68.75 90 THR A O 1
ATOM 702 N N . CYS A 1 91 ? 21.837 12.836 -40.053 1.00 73.06 91 CYS A N 1
ATOM 703 C CA . CYS A 1 91 ? 21.749 14.161 -40.684 1.00 73.06 91 CYS A CA 1
ATOM 704 C C . CYS A 1 91 ? 22.624 15.251 -40.047 1.00 73.06 91 CYS A C 1
ATOM 706 O O . CYS A 1 91 ? 22.856 16.282 -40.674 1.00 73.06 91 CYS A O 1
ATOM 708 N N . SER A 1 92 ? 23.140 15.052 -38.828 1.00 74.00 92 SER A N 1
ATOM 709 C CA . SER A 1 92 ? 23.954 16.069 -38.137 1.00 74.00 92 SER A CA 1
ATOM 710 C C . SER A 1 92 ? 25.309 16.339 -38.803 1.00 74.00 92 SER A C 1
ATOM 712 O O . SER A 1 92 ? 25.872 17.413 -38.614 1.00 74.00 92 SER A O 1
ATOM 714 N N . SER A 1 93 ? 25.830 15.398 -39.594 1.00 76.44 93 SER A N 1
ATOM 715 C CA . SER A 1 93 ? 27.060 15.557 -40.383 1.00 76.44 93 SER A CA 1
ATOM 716 C C . SER A 1 93 ? 26.843 16.298 -41.710 1.00 76.44 93 SER A C 1
ATOM 718 O O . SER A 1 93 ? 27.800 16.476 -42.457 1.00 76.44 93 SER A O 1
ATOM 720 N N . ASN A 1 94 ? 25.612 16.747 -42.000 1.00 74.75 94 ASN A N 1
ATOM 721 C CA . ASN A 1 94 ? 25.207 17.352 -43.274 1.00 74.75 94 ASN A CA 1
ATOM 722 C C . ASN A 1 94 ? 25.691 16.557 -44.505 1.00 74.75 94 ASN A C 1
ATOM 724 O O . ASN A 1 94 ? 26.361 17.115 -45.375 1.00 74.75 94 ASN A O 1
ATOM 728 N N . PRO A 1 95 ? 25.362 15.258 -44.608 1.00 76.62 95 PRO A N 1
ATOM 729 C CA . PRO A 1 95 ? 25.873 14.418 -45.689 1.00 76.62 95 PRO A CA 1
ATOM 730 C C . PRO A 1 95 ? 25.237 14.722 -47.061 1.00 76.62 95 PRO A C 1
ATOM 732 O O . PRO A 1 95 ? 25.757 14.295 -48.091 1.00 76.62 95 PRO A O 1
ATOM 735 N N . CYS A 1 96 ? 24.119 15.458 -47.108 1.00 78.31 96 CYS A N 1
ATOM 736 C CA . CYS A 1 96 ? 23.429 15.787 -48.354 1.00 78.31 96 C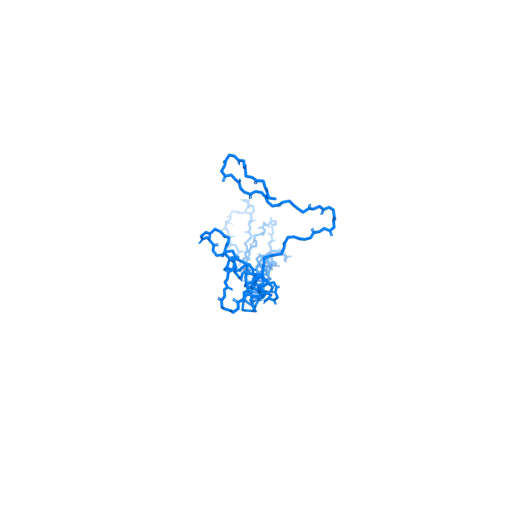YS A CA 1
ATOM 737 C C . CYS A 1 96 ? 24.104 16.945 -49.100 1.00 78.31 96 CYS A C 1
ATOM 739 O O . CYS A 1 96 ? 24.216 18.057 -48.589 1.00 78.31 96 CYS A O 1
ATOM 741 N N . GLN A 1 97 ? 24.500 16.695 -50.348 1.00 76.69 97 GLN A N 1
ATOM 742 C CA . GLN A 1 97 ? 25.069 17.699 -51.251 1.00 76.69 97 GLN A CA 1
ATOM 743 C C . GLN A 1 97 ? 23.980 18.364 -52.118 1.00 76.69 97 GLN A C 1
ATOM 745 O O . GLN A 1 97 ? 22.818 17.961 -52.094 1.00 76.69 97 GLN A O 1
ATOM 750 N N . ASN A 1 98 ? 24.351 19.391 -52.894 1.00 72.88 98 ASN A N 1
ATOM 751 C CA . ASN A 1 98 ? 23.482 20.065 -53.878 1.00 72.88 98 ASN A CA 1
ATOM 752 C C . ASN A 1 98 ? 22.158 20.612 -53.310 1.00 72.88 98 ASN A C 1
ATOM 754 O O . ASN A 1 98 ? 21.123 20.558 -53.970 1.00 72.88 98 ASN A O 1
ATOM 758 N N . ALA A 1 99 ? 22.196 21.144 -52.084 1.00 76.25 99 ALA A N 1
ATOM 759 C CA . ALA A 1 99 ? 21.029 21.678 -51.376 1.00 76.25 99 ALA A CA 1
ATOM 760 C C . ALA A 1 99 ? 19.895 20.653 -51.139 1.00 76.25 99 ALA A C 1
ATOM 762 O O . ALA A 1 99 ? 18.735 21.034 -50.979 1.00 76.25 99 ALA A O 1
ATOM 763 N N . GLY A 1 100 ? 20.221 19.355 -51.091 1.00 77.94 100 GLY A N 1
ATOM 764 C CA . GLY A 1 100 ? 19.266 18.316 -50.714 1.00 77.94 100 GLY A CA 1
ATOM 765 C C . GLY A 1 100 ? 18.839 18.409 -49.242 1.00 77.94 100 GLY A C 1
ATOM 766 O O . GLY A 1 100 ? 19.655 18.684 -48.363 1.00 77.94 100 GLY A O 1
ATOM 767 N N . THR A 1 101 ? 17.561 18.151 -48.957 1.00 80.69 101 THR A N 1
ATOM 768 C CA . THR A 1 101 ? 17.029 18.088 -47.584 1.00 80.69 101 THR A CA 1
ATOM 769 C C . THR A 1 101 ? 17.321 16.718 -46.976 1.00 80.69 101 THR A C 1
ATOM 771 O O . THR A 1 101 ? 16.919 15.701 -47.540 1.00 80.69 101 THR A O 1
ATOM 774 N N . CYS A 1 102 ? 18.003 16.682 -45.829 1.00 80.88 102 CYS A N 1
ATOM 775 C CA . CYS A 1 102 ? 18.329 15.438 -45.134 1.00 80.88 102 CYS A CA 1
ATOM 776 C C . CYS A 1 102 ? 17.172 14.968 -44.244 1.00 80.88 102 CYS A C 1
ATOM 778 O O . CYS A 1 102 ? 16.677 15.724 -43.409 1.00 80.88 102 CYS A O 1
ATOM 780 N N . LEU A 1 103 ? 16.777 13.706 -44.395 1.00 79.75 103 LEU A N 1
ATOM 781 C CA . LEU A 1 103 ? 15.826 13.015 -43.531 1.00 79.75 103 LEU A CA 1
ATOM 782 C C . LEU A 1 103 ? 16.566 11.990 -42.675 1.00 79.75 103 LEU A C 1
ATOM 784 O O . LEU A 1 103 ? 17.239 11.110 -43.214 1.00 79.75 103 LEU A O 1
ATOM 788 N N . ASN A 1 104 ? 16.429 12.095 -41.353 1.00 75.81 104 ASN A N 1
ATOM 789 C CA . ASN A 1 104 ? 17.084 11.195 -40.408 1.00 75.81 104 ASN A CA 1
ATOM 790 C C . ASN A 1 104 ? 16.224 9.943 -40.183 1.00 75.81 104 ASN A C 1
ATOM 792 O O . ASN A 1 104 ? 15.040 10.056 -39.864 1.00 75.81 104 ASN A O 1
ATOM 796 N N . LEU A 1 105 ? 16.814 8.760 -40.341 1.00 73.38 105 LEU A N 1
ATOM 797 C CA . LEU A 1 105 ? 16.210 7.470 -40.006 1.00 73.38 105 LEU A CA 1
ATOM 798 C C . LEU A 1 105 ? 17.045 6.789 -38.905 1.00 73.38 105 LEU A C 1
ATOM 800 O O . LEU A 1 105 ? 18.136 7.250 -38.577 1.00 73.38 105 LEU A O 1
ATOM 804 N N . LEU A 1 106 ? 16.523 5.693 -38.337 1.00 70.50 106 LEU A N 1
ATOM 805 C CA . LEU A 1 106 ? 17.089 5.009 -37.162 1.00 70.50 106 LEU A CA 1
ATOM 806 C C . LEU A 1 106 ? 18.589 4.677 -37.306 1.00 70.50 106 LEU A C 1
ATOM 808 O O . LEU A 1 106 ? 19.346 4.906 -36.370 1.00 70.50 106 LEU A O 1
ATOM 812 N N . ASP A 1 107 ? 19.002 4.215 -38.492 1.00 67.38 107 ASP A N 1
ATOM 813 C CA . ASP A 1 107 ? 20.382 3.806 -38.812 1.00 67.38 107 ASP A CA 1
ATOM 814 C C . ASP A 1 107 ? 20.862 4.327 -40.182 1.00 67.38 107 ASP A C 1
ATOM 816 O O . ASP A 1 107 ? 21.890 3.906 -40.707 1.00 67.38 107 ASP A O 1
ATOM 820 N N . THR A 1 108 ? 20.098 5.215 -40.819 1.00 69.94 108 THR A N 1
ATOM 821 C CA . THR A 1 108 ? 20.400 5.706 -42.170 1.00 69.94 108 THR A CA 1
ATOM 822 C C . THR A 1 108 ? 19.866 7.122 -42.370 1.00 69.94 108 THR A C 1
ATOM 824 O O . THR A 1 108 ? 19.251 7.704 -41.475 1.00 69.94 108 THR A O 1
ATOM 827 N N . PHE A 1 109 ? 20.139 7.712 -43.526 1.00 75.44 109 PHE A N 1
ATOM 828 C CA . PHE A 1 109 ? 19.610 9.007 -43.925 1.00 75.44 109 PHE A CA 1
ATOM 829 C C . PHE A 1 109 ? 19.201 8.966 -45.384 1.00 75.44 109 PHE A C 1
ATOM 831 O O . PHE A 1 109 ? 19.827 8.291 -46.199 1.00 75.44 109 PHE A O 1
ATOM 838 N N . HIS A 1 110 ? 18.170 9.729 -45.720 1.00 76.62 110 HIS A N 1
ATOM 839 C CA . HIS A 1 110 ? 17.781 9.959 -47.104 1.00 76.62 110 HIS A CA 1
ATOM 840 C C . HIS A 1 110 ? 17.975 11.432 -47.453 1.00 76.62 110 HIS A C 1
ATOM 842 O O . HIS A 1 110 ? 17.587 12.310 -46.684 1.00 76.62 110 HIS A O 1
ATOM 848 N N . CYS A 1 111 ? 18.521 11.705 -48.636 1.00 79.25 111 CYS A N 1
ATOM 849 C CA . CYS A 1 111 ? 18.575 13.053 -49.191 1.00 79.25 111 CYS A CA 1
ATOM 850 C C . CYS A 1 111 ? 17.447 13.253 -50.200 1.00 79.25 111 CYS A C 1
ATOM 852 O O . CYS A 1 111 ? 17.299 12.477 -51.144 1.00 79.25 111 CYS A O 1
ATOM 854 N N . LEU A 1 112 ? 16.668 14.314 -50.015 1.00 78.19 112 LEU A N 1
ATOM 855 C CA . LEU A 1 112 ? 15.665 14.764 -50.973 1.00 78.19 112 LEU A CA 1
ATOM 856 C C . LEU A 1 112 ? 16.231 15.913 -51.808 1.00 78.19 112 LEU A C 1
ATOM 858 O O . LEU A 1 112 ? 16.434 17.008 -51.285 1.00 78.19 112 LEU A O 1
ATOM 862 N N . CYS A 1 113 ? 16.470 15.674 -53.095 1.00 77.38 113 CYS A N 1
ATOM 863 C CA . CYS A 1 113 ? 16.913 16.705 -54.035 1.00 77.38 113 CYS A CA 1
ATOM 864 C C . CYS A 1 113 ? 15.708 17.412 -54.693 1.00 77.38 113 CYS A C 1
ATOM 866 O O . CYS A 1 113 ? 14.704 16.750 -54.966 1.00 77.38 113 CYS A O 1
ATOM 868 N N . PRO A 1 114 ? 15.784 18.730 -54.962 1.00 71.31 114 PRO A N 1
ATOM 869 C CA . PRO A 1 114 ? 14.735 19.461 -55.676 1.00 71.31 114 PRO A CA 1
ATOM 870 C C . PRO A 1 114 ? 14.540 18.971 -57.128 1.00 71.31 114 PRO A C 1
ATOM 872 O O . PRO A 1 114 ? 15.474 18.494 -57.771 1.00 71.31 114 PRO A O 1
ATOM 875 N N . ASP A 1 115 ? 13.314 19.119 -57.654 1.00 65.56 115 ASP A N 1
ATOM 876 C CA . ASP A 1 115 ? 12.826 18.542 -58.929 1.00 65.56 115 ASP A CA 1
ATOM 877 C C . ASP A 1 115 ? 13.585 18.985 -60.201 1.00 65.56 115 ASP A C 1
ATOM 879 O O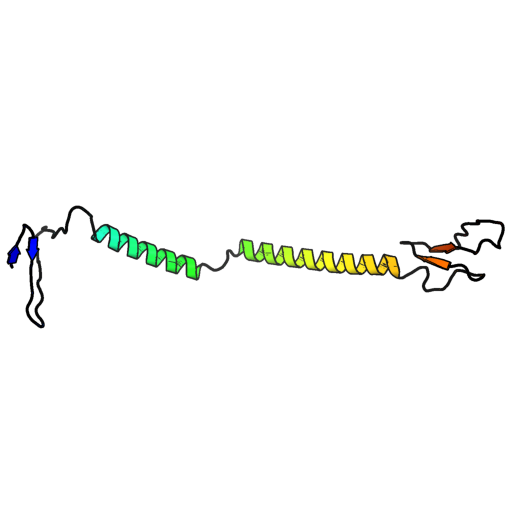 . ASP A 1 115 ? 13.360 18.452 -61.289 1.00 65.56 115 ASP A O 1
ATOM 883 N N . ASN A 1 116 ? 14.505 19.948 -60.101 1.00 60.03 116 ASN A N 1
ATOM 884 C CA . ASN A 1 116 ? 15.354 20.371 -61.216 1.00 60.03 116 ASN A CA 1
ATOM 885 C C . ASN A 1 116 ? 16.505 19.391 -61.514 1.00 60.03 116 ASN A C 1
ATOM 887 O O . ASN A 1 116 ? 17.195 19.557 -62.521 1.00 60.03 116 ASN A O 1
ATOM 891 N N . TRP A 1 117 ? 16.702 18.360 -60.688 1.00 56.81 117 TRP A N 1
ATOM 892 C CA . TRP A 1 117 ? 17.530 17.202 -61.015 1.00 56.81 117 TRP A CA 1
ATOM 893 C C . TRP A 1 117 ? 16.638 16.044 -61.461 1.00 56.81 117 TRP A C 1
ATOM 895 O O . TRP A 1 117 ? 16.014 15.352 -60.662 1.00 56.81 117 TRP A O 1
ATOM 905 N N . GLN A 1 118 ? 16.585 15.849 -62.779 1.00 50.09 118 GLN A N 1
ATOM 906 C CA . GLN A 1 118 ? 15.811 14.827 -63.490 1.00 50.09 118 GLN A CA 1
ATOM 907 C C . GLN A 1 118 ? 16.339 13.403 -63.259 1.00 50.09 118 GLN A C 1
ATOM 909 O O . GLN A 1 118 ? 16.553 12.670 -64.210 1.00 50.09 118 GLN A O 1
ATOM 914 N N . VAL A 1 119 ? 16.552 12.991 -62.011 1.00 45.34 119 VAL A N 1
ATOM 915 C CA . VAL A 1 119 ? 16.523 11.589 -61.595 1.00 45.34 119 VAL A CA 1
ATOM 916 C C . VAL A 1 119 ? 16.209 11.581 -60.095 1.00 45.34 119 VAL A C 1
ATOM 918 O O . VAL A 1 119 ? 17.002 12.071 -59.293 1.00 45.34 119 VAL A O 1
ATOM 921 N N . LYS A 1 120 ? 15.078 10.989 -59.687 1.00 50.19 120 LYS A N 1
ATOM 922 C CA . LYS A 1 120 ? 14.839 10.569 -58.292 1.00 50.19 120 LYS A CA 1
ATOM 923 C C . LYS A 1 120 ? 15.806 9.422 -57.956 1.00 50.19 120 LYS A C 1
ATOM 925 O O . LYS A 1 120 ? 15.394 8.275 -57.816 1.00 50.19 120 LYS A O 1
ATOM 930 N N . ILE A 1 121 ? 17.109 9.694 -57.885 1.00 51.22 121 ILE A N 1
ATOM 931 C CA . ILE A 1 121 ? 18.042 8.748 -57.278 1.00 51.22 121 ILE A CA 1
ATOM 932 C C . ILE A 1 121 ? 17.879 8.930 -55.778 1.00 51.22 121 ILE A C 1
ATOM 934 O O . ILE A 1 121 ? 18.321 9.921 -55.205 1.00 51.22 121 ILE A O 1
ATOM 938 N N . ILE A 1 122 ? 17.202 7.973 -55.146 1.00 53.00 122 ILE A N 1
ATOM 939 C CA . ILE A 1 122 ? 17.308 7.754 -53.705 1.00 53.00 122 ILE A CA 1
ATOM 940 C C . ILE A 1 122 ? 18.762 7.332 -53.477 1.00 53.00 122 ILE A C 1
ATOM 942 O O . ILE A 1 122 ? 19.107 6.159 -53.591 1.00 53.00 122 ILE A O 1
ATOM 946 N N . GLN A 1 123 ? 19.649 8.307 -53.300 1.00 51.81 123 GLN A N 1
ATOM 947 C CA . GLN A 1 123 ? 21.078 8.063 -53.176 1.00 51.81 123 GLN A CA 1
ATOM 948 C C . GLN A 1 123 ? 21.374 7.802 -51.701 1.00 51.81 123 GLN A C 1
ATOM 950 O O . GLN A 1 123 ? 21.500 8.723 -50.898 1.00 51.81 123 GLN A O 1
ATOM 955 N N . LEU A 1 124 ? 21.408 6.517 -51.344 1.00 51.66 124 LEU A N 1
ATOM 956 C CA . LEU A 1 124 ? 21.912 6.035 -50.062 1.00 51.66 124 LEU A CA 1
ATOM 957 C C . LEU A 1 124 ? 23.439 6.200 -50.064 1.00 51.66 124 LEU A C 1
ATOM 959 O O . LEU A 1 124 ? 24.156 5.282 -50.449 1.00 51.66 124 LEU A O 1
ATOM 963 N N . PHE A 1 125 ? 23.961 7.369 -49.692 1.00 48.94 125 PHE A N 1
ATOM 964 C CA . PHE A 1 125 ? 25.399 7.517 -49.442 1.00 48.94 125 PHE A CA 1
ATOM 965 C C . PHE A 1 125 ? 25.718 7.071 -48.014 1.00 48.94 125 PHE A C 1
ATOM 967 O O . PHE A 1 125 ? 25.965 7.895 -47.146 1.00 48.94 125 PHE A O 1
ATOM 974 N N . GLY A 1 126 ? 25.671 5.766 -47.759 1.00 45.62 126 GLY A N 1
ATOM 975 C CA . GLY A 1 126 ? 26.156 5.180 -46.511 1.00 45.62 126 GLY A CA 1
ATOM 976 C C . GLY A 1 126 ? 27.317 4.236 -46.791 1.00 45.62 126 GLY A C 1
ATOM 977 O O . GLY A 1 126 ? 27.080 3.143 -47.300 1.00 45.62 126 GLY A O 1
ATOM 978 N N . GLU A 1 127 ? 28.537 4.656 -46.459 1.00 39.56 127 GLU A N 1
ATOM 979 C CA . GLU A 1 127 ? 29.535 3.738 -45.891 1.00 39.56 127 GLU A CA 1
ATOM 980 C C . GLU A 1 127 ? 29.561 3.944 -44.375 1.00 39.56 127 GLU A C 1
ATOM 982 O O . GLU A 1 127 ? 29.526 5.123 -43.945 1.00 39.56 127 GLU A O 1
#

Secondary structure (DSSP, 8-state):
-EEETTEEE----TT--------TT-----SSS-HHHHHHHHHHHHHHHHHHHHS-S-HHHHHHHHHHHHHHHHHHHHHHHHHHHHHHSSSTT----TTPEEEE-SS-EEEE--TTSS---------

Radius of gyration: 43.13 Å; chains: 1; bounding box: 76×37×111 Å

Organism: NCBI:txid1608454

Foldseek 3Di:
DDADPNDDDDDDDPPDDDDDDDPDPDDDDDPPDDVVVVVVVVVVVVVVVVCVVPVPPDVVVVVVVVVVVVVVVVVVVVVVVQVCLQPPDECVVVPDPPPWDWDGGNPFIFTHDDPVPPDPPRDGPDD